Protein AF-A0A6A5K1F6-F1 (afdb_monomer_lite)

Structure (mmCIF, N/CA/C/O backbone):
data_AF-A0A6A5K1F6-F1
#
_entry.id   AF-A0A6A5K1F6-F1
#
loop_
_atom_site.group_PDB
_atom_site.id
_atom_site.type_symbol
_atom_site.label_atom_id
_atom_site.label_alt_id
_atom_site.label_comp_id
_atom_site.label_asym_id
_atom_site.label_entity_id
_atom_site.label_seq_id
_atom_site.pdbx_PDB_ins_code
_atom_site.Cartn_x
_atom_site.Cartn_y
_atom_site.Cartn_z
_atom_site.occupancy
_atom_site.B_iso_or_equiv
_atom_site.auth_seq_id
_atom_site.auth_comp_id
_atom_site.auth_asym_id
_atom_site.auth_atom_id
_atom_site.pdbx_PDB_model_num
ATOM 1 N N . GLN A 1 1 ? -49.284 -23.714 24.623 1.00 37.97 1 GLN A N 1
ATOM 2 C CA . GLN A 1 1 ? -48.028 -23.116 25.119 1.00 37.97 1 GLN A CA 1
ATOM 3 C C . GLN A 1 1 ? -47.185 -22.770 23.898 1.00 37.97 1 GLN A C 1
ATOM 5 O O . GLN A 1 1 ? -46.614 -23.670 23.304 1.00 37.97 1 GLN A O 1
ATOM 10 N N . ASN A 1 2 ? -47.192 -21.507 23.463 1.00 41.00 2 ASN A N 1
ATOM 11 C CA . ASN A 1 2 ? -46.356 -21.051 22.347 1.00 41.00 2 ASN A CA 1
ATOM 12 C C . ASN A 1 2 ? -45.004 -2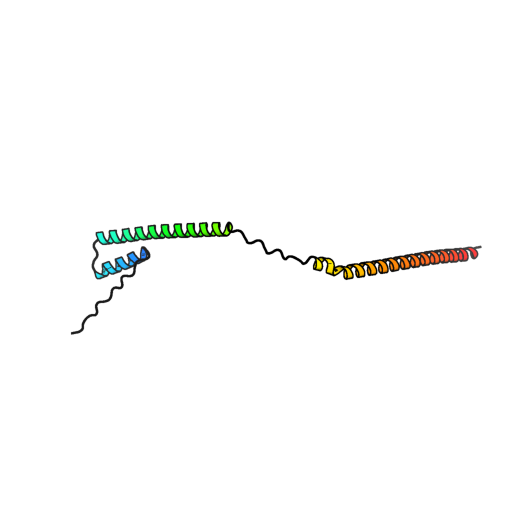0.629 22.919 1.00 41.00 2 ASN A C 1
ATOM 14 O O . ASN A 1 2 ? -44.929 -19.645 23.652 1.00 41.00 2 ASN A O 1
ATOM 18 N N . GLN A 1 3 ? -43.961 -21.408 22.644 1.00 42.34 3 GLN A N 1
ATOM 19 C CA . GLN A 1 3 ? -42.600 -21.058 23.028 1.00 42.34 3 GLN A CA 1
ATOM 20 C C . GLN A 1 3 ? -42.116 -19.914 22.130 1.00 42.34 3 GLN A C 1
ATOM 22 O O . GLN A 1 3 ? -42.033 -20.060 20.912 1.00 42.34 3 GLN A O 1
ATOM 27 N N . ALA A 1 4 ? -41.831 -18.765 22.741 1.00 46.19 4 ALA A N 1
ATOM 28 C CA . ALA A 1 4 ? -41.095 -17.689 22.101 1.00 46.19 4 ALA A CA 1
ATOM 29 C C . ALA A 1 4 ? -39.663 -18.181 21.853 1.00 46.19 4 ALA A C 1
ATOM 31 O O . ALA A 1 4 ? -38.949 -18.519 22.797 1.00 46.19 4 ALA A O 1
ATOM 32 N N . GLN A 1 5 ? -39.262 -18.263 20.585 1.00 39.81 5 GLN A N 1
ATOM 33 C CA . GLN A 1 5 ? -37.875 -18.529 20.220 1.00 39.81 5 GLN A CA 1
ATOM 34 C C . GLN A 1 5 ? -36.993 -17.388 20.759 1.00 39.81 5 GLN A C 1
ATOM 36 O O . GLN A 1 5 ? -37.350 -16.220 20.570 1.00 39.81 5 GLN A O 1
ATOM 41 N N . PRO A 1 6 ? -35.862 -17.677 21.430 1.00 44.22 6 PRO A N 1
ATOM 42 C CA . PRO A 1 6 ? -34.911 -16.641 21.791 1.00 44.22 6 PRO A CA 1
ATOM 43 C C . PRO A 1 6 ? -34.324 -16.089 20.492 1.00 44.22 6 PRO A C 1
ATOM 45 O O . PRO A 1 6 ? -33.766 -16.834 19.691 1.00 44.22 6 PRO A O 1
ATOM 48 N N . ALA A 1 7 ? -34.501 -14.791 20.250 1.00 51.31 7 ALA A N 1
ATOM 49 C CA . ALA A 1 7 ? -33.852 -14.120 19.138 1.00 51.31 7 ALA A CA 1
ATOM 50 C C . ALA A 1 7 ? -32.337 -14.289 19.309 1.00 51.31 7 ALA A C 1
ATOM 52 O O . ALA A 1 7 ? -31.761 -13.740 20.248 1.00 51.31 7 ALA A O 1
ATOM 53 N N . GLU A 1 8 ? -31.699 -15.073 18.439 1.00 49.69 8 GLU A N 1
ATOM 54 C CA . GLU A 1 8 ? -30.245 -15.164 18.396 1.00 49.69 8 GLU A CA 1
ATOM 55 C C . GLU A 1 8 ? -29.688 -13.787 18.022 1.00 49.69 8 GLU A C 1
ATOM 57 O O . GLU A 1 8 ? -29.650 -13.385 16.857 1.00 49.69 8 GLU A O 1
ATOM 62 N N . SER A 1 9 ? -29.289 -13.020 19.035 1.00 58.00 9 SER A N 1
ATOM 63 C CA . SER A 1 9 ? -28.596 -11.751 18.872 1.00 58.00 9 SER A CA 1
ATOM 64 C C . SER A 1 9 ? -27.175 -12.040 18.396 1.00 58.00 9 SER A C 1
ATOM 66 O O . SER A 1 9 ? -26.225 -12.127 19.169 1.00 58.00 9 SER A O 1
ATOM 68 N N . SER A 1 10 ? -27.027 -12.226 17.086 1.00 57.25 10 SER A N 1
ATOM 69 C CA . SER A 1 10 ? -25.725 -12.345 16.433 1.00 57.25 10 SER A CA 1
ATOM 70 C C . SER A 1 10 ? -24.915 -11.065 16.675 1.00 57.25 10 SER A C 1
ATOM 72 O O . SER A 1 10 ? -25.086 -10.061 15.984 1.00 57.25 10 SER A O 1
ATOM 74 N N . LEU A 1 11 ? -24.044 -11.079 17.686 1.00 63.12 11 LEU A N 1
ATOM 75 C CA . LEU A 1 11 ? -23.146 -9.970 18.000 1.00 63.12 11 LEU A CA 1
ATOM 76 C C . LEU A 1 11 ? -22.057 -9.882 16.922 1.00 63.12 11 LEU A C 1
ATOM 78 O O . LEU A 1 11 ? -21.019 -10.538 17.002 1.00 63.12 11 LEU A O 1
ATOM 82 N N . SER A 1 12 ? -22.294 -9.070 15.892 1.00 81.06 12 SER A N 1
ATOM 83 C CA . SER A 1 12 ? -21.288 -8.774 14.868 1.00 81.06 12 SER A CA 1
ATOM 84 C C . SER A 1 12 ? -20.122 -7.991 15.472 1.00 81.06 12 SER A C 1
ATOM 86 O O . SER A 1 12 ? -20.323 -6.998 16.174 1.00 81.06 12 SER A O 1
ATOM 88 N N . THR A 1 13 ? -18.885 -8.385 15.152 1.00 85.75 13 THR A N 1
ATOM 89 C CA . THR A 1 13 ? -17.696 -7.633 15.566 1.00 85.75 13 THR A CA 1
ATOM 90 C C . THR A 1 13 ? -17.716 -6.237 14.932 1.00 85.75 13 THR A C 1
ATOM 92 O O . THR A 1 13 ? -17.788 -6.129 13.703 1.00 85.75 13 THR A O 1
ATOM 95 N N . PRO A 1 14 ? -17.641 -5.157 15.728 1.00 88.44 14 PRO A N 1
ATOM 96 C CA . PRO A 1 14 ? -17.623 -3.806 15.192 1.00 88.44 14 PRO A CA 1
ATOM 97 C C . PRO A 1 14 ? -16.296 -3.553 14.475 1.00 88.44 14 PRO A C 1
ATOM 99 O O . PRO A 1 14 ? -15.224 -3.755 15.046 1.00 88.44 14 PRO A O 1
ATOM 102 N N . ARG A 1 15 ? -16.357 -3.082 13.228 1.00 90.12 15 ARG A N 1
ATOM 103 C CA . ARG A 1 15 ? -15.163 -2.739 12.436 1.00 90.12 15 ARG A CA 1
ATOM 104 C C . ARG A 1 15 ? -14.757 -1.284 12.619 1.00 90.12 15 ARG A C 1
ATOM 106 O O . ARG A 1 15 ? -13.604 -0.918 12.387 1.00 90.12 15 ARG A O 1
ATOM 113 N N . GLY A 1 16 ? -15.696 -0.444 13.043 1.00 90.81 16 GLY A N 1
ATOM 114 C CA . GLY A 1 16 ? -15.435 0.964 13.270 1.00 90.81 16 GLY A CA 1
ATOM 115 C C . GLY A 1 16 ? -16.279 1.601 14.372 1.00 90.81 16 GLY A C 1
ATOM 116 O O . GLY A 1 16 ? -17.182 0.984 14.940 1.00 90.81 16 GLY A O 1
ATOM 117 N N . PRO A 1 17 ? -16.020 2.890 14.651 1.00 91.69 17 PRO A N 1
ATOM 118 C CA . PRO A 1 17 ? -16.741 3.641 15.678 1.00 91.69 17 PRO A CA 1
ATOM 119 C C . PRO A 1 17 ? -18.240 3.764 15.386 1.00 91.69 17 PRO A C 1
ATOM 121 O O . PRO A 1 17 ? -19.049 3.824 16.308 1.00 91.69 17 PRO A O 1
ATOM 124 N N . ARG A 1 18 ? -18.617 3.798 14.100 1.00 90.62 18 ARG A N 1
ATOM 125 C CA . ARG A 1 18 ? -20.015 3.880 13.660 1.00 90.62 18 ARG A CA 1
ATOM 126 C C . ARG A 1 18 ? -20.803 2.629 14.038 1.00 90.62 18 ARG A C 1
ATOM 128 O O . ARG A 1 18 ? -21.930 2.756 14.501 1.00 90.62 18 ARG A O 1
ATOM 135 N N . ASP A 1 19 ? -20.196 1.458 13.893 1.00 91.50 19 ASP A N 1
ATOM 136 C CA . ASP A 1 19 ? -20.835 0.183 14.230 1.00 91.50 19 ASP A CA 1
ATOM 137 C C . ASP A 1 19 ? -21.097 0.110 15.736 1.00 91.50 19 ASP A C 1
ATOM 139 O O . ASP A 1 19 ? -22.198 -0.227 16.162 1.00 91.50 19 ASP A O 1
ATOM 143 N N . LEU A 1 20 ? -20.124 0.547 16.546 1.00 90.94 20 LEU A N 1
ATOM 144 C CA . LEU A 1 20 ? -20.302 0.672 17.994 1.00 90.94 20 LEU A CA 1
ATOM 145 C C . LEU A 1 20 ? -21.380 1.685 18.377 1.00 90.94 20 LEU A C 1
ATOM 147 O O . LEU A 1 20 ? -22.112 1.450 19.331 1.00 90.94 20 LEU A O 1
ATOM 151 N N . PHE A 1 21 ? -21.499 2.799 17.654 1.00 89.56 21 PHE A N 1
ATOM 152 C CA . PHE A 1 21 ? -22.556 3.778 17.908 1.00 89.56 21 PHE A CA 1
ATOM 153 C C . PHE A 1 21 ? -23.953 3.206 17.622 1.00 89.56 21 PHE A C 1
ATOM 155 O O . PHE A 1 21 ? -24.885 3.441 18.391 1.00 89.56 21 PHE A O 1
ATOM 162 N N . ILE A 1 22 ? -24.099 2.436 16.541 1.00 89.81 22 ILE A N 1
ATOM 163 C CA . ILE A 1 22 ? -25.357 1.757 16.202 1.00 89.81 22 ILE A CA 1
ATOM 164 C C . ILE A 1 22 ? -25.690 0.718 17.277 1.00 89.81 22 ILE A C 1
ATOM 166 O O . ILE A 1 22 ? -26.775 0.783 17.855 1.00 89.81 22 ILE A O 1
ATOM 170 N N . ALA A 1 23 ? -24.728 -0.143 17.621 1.00 88.50 23 ALA A N 1
ATOM 171 C CA . ALA A 1 23 ? -24.884 -1.151 18.667 1.00 88.50 23 ALA A CA 1
ATOM 172 C C . ALA A 1 23 ? -25.224 -0.518 20.027 1.00 88.50 23 ALA A C 1
ATOM 174 O O . ALA A 1 23 ? -26.113 -0.987 20.729 1.00 88.50 23 ALA A O 1
ATOM 175 N N . GLN A 1 24 ? -24.588 0.605 20.381 1.00 89.94 24 GLN A N 1
ATOM 176 C CA . GLN A 1 24 ? -24.908 1.361 21.593 1.00 89.94 24 GLN A CA 1
ATOM 177 C C . GLN A 1 24 ? -26.362 1.847 21.590 1.00 89.94 24 GLN A C 1
ATOM 179 O O . GLN A 1 24 ? -27.038 1.787 22.618 1.00 89.94 24 GLN A O 1
ATOM 184 N N . ARG A 1 25 ? -26.848 2.352 20.450 1.00 88.62 25 ARG A N 1
ATOM 185 C CA . ARG A 1 25 ? -28.219 2.858 20.324 1.00 88.62 25 ARG A CA 1
ATOM 186 C C . ARG A 1 25 ? -29.246 1.741 20.481 1.00 88.62 25 ARG A C 1
ATOM 188 O O . ARG A 1 25 ? -30.285 1.964 21.096 1.00 88.62 25 ARG A O 1
ATOM 195 N N . GLU A 1 26 ? -28.969 0.573 19.918 1.00 88.00 26 GLU A N 1
ATOM 196 C CA . GLU A 1 26 ? -29.818 -0.615 20.042 1.00 88.00 26 GLU A CA 1
ATOM 197 C C . GLU A 1 26 ? -29.821 -1.146 21.475 1.00 88.00 26 GLU A C 1
ATOM 199 O O . GLU A 1 26 ? -30.890 -1.323 22.056 1.00 88.00 26 GLU A O 1
ATOM 204 N N . LEU A 1 27 ? -28.644 -1.265 22.094 1.00 86.81 27 LEU A N 1
ATOM 205 C CA . LEU A 1 27 ? -28.502 -1.696 23.483 1.00 86.81 27 LEU A CA 1
ATOM 206 C C . LEU A 1 27 ? -29.264 -0.773 24.446 1.00 86.81 27 LEU A C 1
ATOM 208 O O . LEU A 1 27 ? -29.981 -1.233 25.329 1.00 86.81 27 LEU A O 1
ATOM 212 N N . HIS A 1 28 ? -29.181 0.545 24.243 1.00 87.44 28 HIS A N 1
ATOM 213 C CA . HIS A 1 28 ? -29.919 1.505 25.064 1.00 87.44 28 HIS A CA 1
ATOM 214 C C . HIS A 1 28 ? -31.441 1.387 24.902 1.00 87.44 28 HIS A C 1
ATOM 216 O O . HIS A 1 28 ? -32.167 1.621 25.866 1.00 87.44 28 HIS A O 1
ATOM 222 N N . ARG A 1 29 ? -31.937 1.049 23.704 1.00 85.69 29 ARG A N 1
ATOM 223 C CA . ARG A 1 29 ? -33.375 0.847 23.457 1.00 85.69 29 ARG A CA 1
ATOM 224 C C . ARG A 1 29 ? -33.906 -0.419 24.125 1.00 85.69 29 ARG A C 1
ATOM 226 O O . ARG A 1 29 ? -35.041 -0.401 24.584 1.00 85.69 29 ARG A O 1
ATOM 233 N N . ASN A 1 30 ? -33.097 -1.475 24.173 1.00 86.12 30 ASN A N 1
ATOM 234 C CA . ASN A 1 30 ? -33.534 -2.788 24.643 1.00 86.12 30 ASN A CA 1
ATOM 235 C C . ASN A 1 30 ? -33.332 -2.982 26.153 1.00 86.12 30 ASN A C 1
ATOM 237 O O . ASN A 1 30 ? -34.180 -3.583 26.802 1.00 86.12 30 ASN A O 1
ATOM 241 N N . GLU A 1 31 ? -32.228 -2.478 26.714 1.00 84.19 31 GLU A N 1
ATOM 242 C CA . GLU A 1 31 ? -31.772 -2.876 28.057 1.00 84.19 31 GLU A CA 1
ATOM 243 C C . GLU A 1 31 ? -31.600 -1.711 29.043 1.00 84.19 31 GLU A C 1
ATOM 245 O O . GLU A 1 31 ? -31.446 -1.948 30.237 1.00 84.19 31 GLU A O 1
ATOM 250 N N . GLY A 1 32 ? -31.644 -0.450 28.590 1.00 79.81 32 GLY A N 1
ATOM 251 C CA . GLY A 1 32 ? -31.449 0.713 29.466 1.00 79.81 32 GLY A CA 1
ATOM 252 C C . GLY A 1 32 ? -30.025 0.778 30.039 1.00 79.81 32 GLY A C 1
ATOM 253 O O . GLY A 1 32 ? -29.730 0.321 31.139 1.00 79.81 32 GLY A O 1
ATOM 254 N N . VAL A 1 33 ? -29.105 1.377 29.284 1.00 86.56 33 VAL A N 1
ATOM 255 C CA . VAL A 1 33 ? -27.665 1.314 29.575 1.00 86.56 33 VAL A CA 1
ATOM 256 C C . VAL A 1 33 ? -27.209 2.459 30.487 1.00 86.56 33 VAL A C 1
ATOM 258 O O . VAL A 1 33 ? -27.509 3.629 30.251 1.00 86.56 33 VAL A O 1
ATOM 261 N N . SER A 1 34 ? -26.400 2.145 31.506 1.00 91.81 34 SER A N 1
ATOM 262 C CA . SER A 1 34 ? -25.809 3.149 32.404 1.00 91.81 34 SER A CA 1
ATOM 263 C C . SER A 1 34 ? -24.858 4.119 31.684 1.00 91.81 34 SER A C 1
ATOM 265 O O . SER A 1 34 ? -24.120 3.756 30.762 1.00 91.81 34 SER A O 1
ATOM 267 N N . ARG A 1 35 ? -24.772 5.361 32.183 1.00 89.81 35 ARG A N 1
ATOM 268 C CA . ARG A 1 35 ? -23.875 6.411 31.660 1.00 89.81 35 ARG A CA 1
ATOM 269 C C . ARG A 1 35 ? -22.403 5.983 31.617 1.00 89.81 35 ARG A C 1
ATOM 271 O O . ARG A 1 35 ? -21.687 6.371 30.695 1.00 89.81 35 ARG A O 1
ATOM 278 N N . LYS A 1 36 ? -21.938 5.188 32.590 1.00 94.06 36 LYS A N 1
ATOM 279 C CA . LYS A 1 36 ? -20.550 4.684 32.616 1.00 94.06 36 LYS A CA 1
ATOM 280 C C . LYS A 1 36 ? -20.278 3.738 31.444 1.00 94.06 36 LYS A C 1
ATOM 282 O O . LYS A 1 36 ? -19.253 3.866 30.780 1.00 94.06 36 LYS A O 1
ATOM 287 N N . THR A 1 37 ? -21.223 2.854 31.145 1.00 91.81 37 THR A N 1
ATOM 288 C CA . THR A 1 37 ? -21.145 1.926 30.011 1.00 91.81 37 THR A CA 1
ATOM 289 C C . THR A 1 37 ? -21.147 2.684 28.683 1.00 91.81 37 THR A C 1
ATOM 291 O O . THR A 1 37 ? -20.319 2.403 27.822 1.00 91.81 37 THR A O 1
ATOM 294 N N . HIS A 1 38 ? -21.971 3.729 28.543 1.00 90.06 38 HIS A N 1
ATOM 295 C CA . HIS A 1 38 ? -21.917 4.628 27.382 1.00 90.06 38 HIS A CA 1
ATOM 296 C C . HIS A 1 38 ? -20.531 5.248 27.173 1.00 90.06 38 HIS A C 1
ATOM 298 O O . HIS A 1 38 ? -20.002 5.235 26.063 1.00 90.06 38 HIS A O 1
ATOM 304 N N . GLN A 1 39 ? -19.923 5.779 28.235 1.00 93.31 39 GLN A N 1
ATOM 305 C CA . GLN A 1 39 ? -18.582 6.360 28.149 1.00 93.31 39 GLN A CA 1
ATOM 306 C C . GLN A 1 39 ? -17.528 5.316 27.768 1.00 93.31 39 GLN A C 1
ATOM 308 O O . GLN A 1 39 ? -16.617 5.622 26.999 1.00 93.31 39 GLN A O 1
ATOM 313 N N . LEU A 1 40 ? -17.649 4.091 28.284 1.00 94.94 40 LEU A N 1
ATOM 314 C CA . LEU A 1 40 ? -16.757 2.989 27.942 1.00 94.94 40 LEU A CA 1
ATOM 315 C C . LEU A 1 40 ? -16.865 2.620 26.455 1.00 94.94 40 LEU A C 1
ATOM 317 O O . LEU A 1 40 ? -15.838 2.553 25.783 1.00 94.94 40 LEU A O 1
ATOM 321 N N . ILE A 1 41 ? -18.081 2.484 25.918 1.00 92.56 41 ILE A N 1
ATOM 322 C CA . ILE A 1 41 ? -18.305 2.186 24.493 1.00 92.56 41 ILE A CA 1
ATOM 323 C C . ILE A 1 41 ? -17.751 3.309 23.605 1.00 92.56 41 ILE A C 1
ATOM 325 O O . ILE A 1 41 ? -17.071 3.044 22.615 1.00 92.56 41 ILE A O 1
ATOM 329 N N . GLN A 1 42 ? -17.943 4.575 23.987 1.00 91.75 42 GLN A N 1
ATOM 330 C CA . GLN A 1 42 ? -17.356 5.707 23.261 1.00 91.75 42 GLN A CA 1
ATOM 331 C C . GLN A 1 42 ? -15.821 5.680 23.270 1.00 91.75 42 GLN A C 1
ATOM 333 O O . GLN A 1 42 ? -15.192 5.959 22.247 1.00 91.75 42 GLN A O 1
ATOM 338 N N . LYS A 1 43 ? -15.199 5.344 24.408 1.00 96.19 43 LYS A N 1
ATOM 339 C CA . LYS A 1 43 ? -13.738 5.184 24.503 1.00 96.19 43 LYS A CA 1
ATOM 340 C C . LYS A 1 43 ? -13.247 4.020 23.643 1.00 96.19 43 LYS A C 1
ATOM 342 O O . LYS A 1 43 ? -12.247 4.185 22.950 1.00 96.19 43 LYS A O 1
ATOM 347 N N . ALA A 1 44 ? -13.971 2.901 23.629 1.00 94.88 44 ALA A N 1
ATOM 348 C CA . ALA A 1 44 ? -13.678 1.772 22.752 1.00 94.88 44 ALA A CA 1
ATOM 349 C C . ALA A 1 44 ? -13.751 2.183 21.271 1.00 94.88 44 ALA A C 1
ATOM 351 O O . ALA A 1 44 ? -12.822 1.913 20.517 1.00 94.88 44 ALA A O 1
ATOM 352 N N . GLY A 1 45 ? -14.776 2.944 20.871 1.00 94.81 45 GLY A N 1
ATOM 353 C CA . GLY A 1 45 ? -14.880 3.491 19.515 1.00 94.81 45 GLY A CA 1
ATOM 354 C C . GLY A 1 45 ? -13.694 4.372 19.132 1.00 94.81 45 GLY A C 1
ATOM 355 O O . GLY A 1 45 ? -13.125 4.203 18.056 1.00 94.81 45 GLY A O 1
ATOM 356 N N . LYS A 1 46 ? -13.252 5.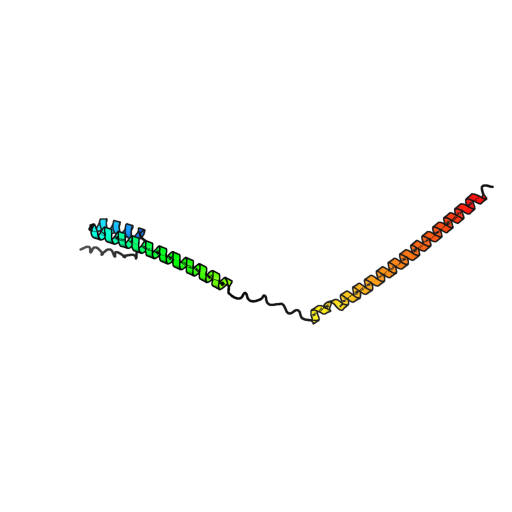263 20.026 1.00 95.88 46 LYS A N 1
ATOM 357 C CA . LYS A 1 46 ? -12.046 6.075 19.794 1.00 95.88 46 LYS A CA 1
ATOM 358 C C . LYS A 1 46 ? -10.787 5.215 19.662 1.00 95.88 46 LYS A C 1
ATOM 360 O O . LYS A 1 46 ? -9.974 5.476 18.782 1.00 95.88 46 LYS A O 1
ATOM 365 N N . ALA A 1 47 ? -10.635 4.190 20.498 1.00 96.44 47 ALA A N 1
ATOM 366 C CA . ALA A 1 47 ? -9.498 3.277 20.425 1.00 96.44 47 ALA A CA 1
ATOM 367 C C . ALA A 1 47 ? -9.464 2.507 19.093 1.00 96.44 47 ALA A C 1
ATOM 369 O O . ALA A 1 47 ? -8.407 2.431 18.472 1.00 96.44 47 ALA A O 1
ATOM 370 N N . ILE A 1 48 ? -10.615 2.025 18.608 1.00 95.88 48 ILE A N 1
ATOM 371 C CA . ILE A 1 48 ? -10.731 1.376 17.291 1.00 95.88 48 ILE A CA 1
ATOM 372 C C . ILE A 1 48 ? -10.372 2.355 16.171 1.00 95.88 48 ILE A C 1
ATOM 374 O O . ILE A 1 48 ? -9.627 1.994 15.266 1.00 95.88 48 ILE A O 1
ATOM 378 N N . ALA A 1 49 ? -10.835 3.608 16.237 1.00 96.00 49 ALA A N 1
ATOM 379 C CA . ALA A 1 49 ? -10.463 4.615 15.243 1.00 96.00 49 ALA A CA 1
ATOM 380 C C . ALA A 1 49 ? -8.939 4.807 15.171 1.00 96.00 49 ALA A C 1
ATOM 382 O O . ALA A 1 49 ? -8.376 4.804 14.081 1.00 96.00 49 ALA A O 1
ATOM 383 N N . VAL A 1 50 ? -8.273 4.920 16.325 1.00 97.25 50 VAL A N 1
ATOM 384 C CA . VAL A 1 50 ? -6.808 5.047 16.408 1.00 97.25 50 VAL A CA 1
ATOM 385 C C . VAL A 1 50 ? -6.098 3.785 15.906 1.00 97.25 50 VAL A C 1
ATOM 387 O O . VAL A 1 50 ? -5.065 3.879 15.249 1.00 97.25 50 VAL A O 1
ATOM 390 N N . ALA A 1 51 ? -6.630 2.598 16.195 1.00 96.44 51 ALA A N 1
ATOM 391 C CA . ALA A 1 51 ? -6.081 1.351 15.671 1.00 96.44 51 ALA A CA 1
ATOM 392 C C . ALA A 1 51 ? -6.197 1.289 14.139 1.00 96.44 51 ALA A C 1
ATOM 394 O O . ALA A 1 51 ? -5.224 0.958 13.466 1.00 96.44 51 ALA A O 1
ATOM 395 N N . ASN A 1 52 ? -7.344 1.690 13.585 1.00 96.50 52 ASN A N 1
ATOM 396 C CA . ASN A 1 52 ? -7.585 1.706 12.144 1.00 96.50 52 ASN A CA 1
ATOM 397 C C . ASN A 1 52 ? -6.690 2.722 11.423 1.00 96.50 52 ASN A C 1
ATOM 399 O O . ASN A 1 52 ? -6.166 2.418 10.354 1.00 96.50 52 ASN A O 1
ATOM 403 N N . THR A 1 53 ? -6.465 3.909 11.996 1.00 97.06 53 THR A N 1
ATOM 404 C CA . THR A 1 53 ? -5.541 4.885 11.395 1.00 97.06 53 THR A CA 1
ATOM 405 C C . THR A 1 53 ? -4.104 4.376 11.399 1.00 97.06 53 THR A C 1
ATOM 407 O O . THR A 1 53 ? -3.416 4.514 10.390 1.00 97.06 53 THR A O 1
ATOM 410 N N . ARG A 1 54 ? -3.661 3.730 12.484 1.00 97.94 54 ARG A N 1
ATOM 411 C CA . ARG A 1 54 ? -2.341 3.080 12.545 1.00 97.94 54 ARG A CA 1
ATOM 412 C C . ARG A 1 54 ? -2.214 1.948 11.527 1.00 97.94 54 ARG A C 1
ATOM 414 O O . ARG A 1 54 ? -1.199 1.865 10.848 1.00 97.94 54 ARG A O 1
ATOM 421 N N . ALA A 1 55 ? -3.241 1.111 11.384 1.00 97.44 55 ALA A N 1
ATOM 422 C CA . ALA A 1 55 ? -3.257 0.048 10.382 1.00 97.44 55 ALA A CA 1
ATOM 423 C C . ALA A 1 55 ? -3.129 0.620 8.960 1.00 97.44 55 ALA A C 1
ATOM 425 O O . ALA A 1 55 ? -2.272 0.181 8.199 1.00 97.44 55 ALA A O 1
ATOM 426 N N . ALA A 1 56 ? -3.889 1.671 8.637 1.00 97.50 56 ALA A N 1
ATOM 427 C CA . ALA A 1 56 ? -3.803 2.343 7.342 1.00 97.50 56 ALA A CA 1
ATOM 428 C C . ALA A 1 56 ? -2.415 2.961 7.079 1.00 97.50 56 ALA A C 1
ATOM 430 O O . ALA A 1 56 ? -1.911 2.892 5.958 1.00 97.50 56 ALA A O 1
ATOM 431 N N . GLN A 1 57 ? -1.776 3.538 8.104 1.00 98.38 57 GLN A N 1
ATOM 432 C CA . GLN A 1 57 ? -0.401 4.044 8.008 1.00 98.38 57 GLN A CA 1
ATOM 433 C C . GLN A 1 57 ? 0.590 2.916 7.693 1.00 98.38 57 GLN A C 1
ATOM 435 O O . GLN A 1 57 ? 1.364 3.032 6.745 1.00 98.38 57 GLN A O 1
ATOM 440 N N . LEU A 1 58 ? 0.514 1.797 8.419 1.00 98.31 58 LEU A N 1
ATOM 441 C CA . LEU A 1 58 ? 1.374 0.631 8.191 1.00 98.31 58 LEU A CA 1
ATOM 442 C C . LEU A 1 58 ? 1.151 -0.002 6.811 1.00 98.31 58 LEU A C 1
ATOM 444 O O . LEU A 1 58 ? 2.102 -0.432 6.161 1.00 98.31 58 LEU A O 1
ATOM 448 N N . GLU A 1 59 ? -0.089 -0.050 6.327 1.00 98.38 59 GLU A N 1
ATOM 449 C CA . GLU A 1 59 ? -0.390 -0.508 4.968 1.00 98.38 59 GLU A CA 1
ATOM 450 C C . GLU A 1 59 ? 0.227 0.407 3.905 1.00 98.38 59 GLU A C 1
ATOM 452 O O . GLU A 1 59 ? 0.760 -0.079 2.905 1.00 98.38 59 GLU A O 1
ATOM 457 N N . ALA A 1 60 ? 0.175 1.726 4.110 1.00 98.06 60 ALA A N 1
ATOM 458 C CA . ALA A 1 60 ? 0.790 2.692 3.206 1.00 98.06 60 ALA A CA 1
ATOM 459 C C . ALA A 1 60 ? 2.321 2.558 3.191 1.00 98.06 60 ALA A C 1
ATOM 461 O O . ALA A 1 60 ? 2.931 2.552 2.119 1.00 98.06 60 ALA A O 1
ATOM 462 N N . GLU A 1 61 ? 2.941 2.388 4.360 1.00 98.31 61 GLU A N 1
ATOM 463 C CA . GLU A 1 61 ? 4.379 2.143 4.484 1.00 98.31 61 GLU A CA 1
ATOM 464 C C . GLU A 1 61 ? 4.796 0.838 3.807 1.00 98.31 61 GLU A C 1
ATOM 466 O O . GLU A 1 61 ? 5.745 0.841 3.022 1.00 98.31 61 GLU A O 1
ATOM 471 N N . ASN A 1 62 ? 4.051 -0.249 4.025 1.00 98.19 62 ASN A N 1
ATOM 472 C CA . ASN A 1 62 ? 4.285 -1.519 3.342 1.00 98.19 62 ASN A CA 1
ATOM 473 C C . ASN A 1 62 ? 4.216 -1.353 1.824 1.00 98.19 62 ASN A C 1
ATOM 475 O O . ASN A 1 62 ? 5.140 -1.758 1.122 1.00 98.19 62 ASN A O 1
ATOM 479 N N . LYS A 1 63 ? 3.167 -0.710 1.297 1.00 98.00 63 LYS A N 1
ATOM 480 C CA . LYS A 1 63 ? 3.037 -0.443 -0.148 1.00 98.00 63 LYS A CA 1
ATOM 481 C C . LYS A 1 63 ? 4.227 0.352 -0.688 1.00 98.00 63 LYS A C 1
ATOM 483 O O . LYS A 1 63 ? 4.754 0.019 -1.750 1.00 98.00 63 LYS A O 1
ATOM 488 N N . ARG A 1 64 ? 4.686 1.366 0.052 1.00 98.00 64 ARG A N 1
ATOM 489 C CA . ARG A 1 64 ? 5.875 2.150 -0.307 1.00 98.00 64 ARG A CA 1
ATOM 490 C C . ARG A 1 64 ? 7.130 1.276 -0.355 1.00 98.00 64 ARG A C 1
ATOM 492 O O . ARG A 1 64 ? 7.872 1.353 -1.329 1.00 98.00 64 ARG A O 1
ATOM 499 N N . LEU A 1 65 ? 7.355 0.442 0.660 1.00 97.81 65 LEU A N 1
ATOM 500 C CA . LEU A 1 65 ? 8.502 -0.468 0.721 1.00 97.81 65 LEU A CA 1
ATOM 501 C C . LEU A 1 65 ? 8.472 -1.492 -0.421 1.00 97.81 65 LEU A C 1
ATOM 503 O O . LEU A 1 65 ? 9.486 -1.684 -1.084 1.00 97.81 65 LEU A O 1
ATOM 507 N N . TYR A 1 66 ? 7.312 -2.082 -0.722 1.00 97.88 66 TYR A N 1
ATOM 508 C CA . TYR A 1 66 ? 7.153 -2.979 -1.872 1.00 97.88 66 TYR A CA 1
ATOM 509 C C . TYR A 1 66 ? 7.499 -2.290 -3.192 1.00 97.88 66 TYR A C 1
ATOM 511 O O . TYR A 1 66 ? 8.215 -2.861 -4.012 1.00 97.88 66 TYR A O 1
ATOM 519 N N . SER A 1 67 ? 7.053 -1.047 -3.385 1.00 95.94 67 SER A N 1
ATOM 520 C CA . SER A 1 67 ? 7.409 -0.274 -4.576 1.00 95.94 67 SER A CA 1
ATOM 521 C C . SER A 1 67 ? 8.913 -0.009 -4.669 1.00 95.94 67 SER A C 1
ATOM 523 O O . SER A 1 67 ? 9.463 -0.040 -5.767 1.00 95.94 67 SER A O 1
ATOM 525 N N . GLN A 1 68 ? 9.583 0.254 -3.544 1.00 96.56 68 GLN A N 1
ATOM 526 C CA . GLN A 1 68 ? 11.036 0.440 -3.512 1.00 96.56 68 GLN A CA 1
ATOM 527 C C . GLN A 1 68 ? 11.773 -0.861 -3.839 1.00 96.56 68 GLN A C 1
ATOM 529 O O . GLN A 1 68 ? 12.722 -0.844 -4.619 1.00 96.56 68 GLN A O 1
ATOM 534 N N . LEU A 1 69 ? 11.315 -1.993 -3.299 1.00 95.81 69 LEU A N 1
ATOM 535 C CA . LEU A 1 69 ? 11.886 -3.304 -3.601 1.00 95.81 69 LEU A CA 1
ATOM 536 C C . LEU A 1 69 ? 11.734 -3.669 -5.079 1.00 95.81 69 LEU A C 1
ATOM 538 O O . LEU A 1 69 ? 12.699 -4.118 -5.690 1.00 95.81 69 LEU A O 1
ATOM 542 N N . GLU A 1 70 ? 10.564 -3.439 -5.676 1.00 93.75 70 GLU A N 1
ATOM 543 C CA . GLU A 1 70 ? 10.362 -3.684 -7.110 1.00 93.75 70 GLU A CA 1
ATOM 544 C C . GLU A 1 70 ? 11.197 -2.739 -7.986 1.00 93.75 70 GLU A C 1
ATOM 546 O O . GLU A 1 70 ? 11.698 -3.162 -9.024 1.00 93.75 70 GLU A O 1
ATOM 551 N N . ALA A 1 71 ? 11.428 -1.494 -7.556 1.00 91.06 71 ALA A N 1
ATOM 552 C CA . ALA A 1 71 ? 12.319 -0.574 -8.264 1.00 91.06 71 ALA A CA 1
ATOM 553 C C . ALA A 1 71 ? 13.798 -1.003 -8.202 1.00 91.06 71 ALA A C 1
ATOM 555 O O . ALA A 1 71 ? 14.531 -0.821 -9.171 1.00 91.06 71 ALA A O 1
ATOM 556 N N . LEU A 1 72 ? 14.237 -1.574 -7.075 1.00 90.88 72 LEU A N 1
ATOM 557 C CA . LEU A 1 72 ? 15.606 -2.071 -6.887 1.00 90.88 72 LEU A CA 1
ATOM 558 C C . LEU A 1 72 ? 15.840 -3.449 -7.509 1.00 90.88 72 LEU A C 1
ATOM 560 O O . LEU A 1 72 ? 16.986 -3.865 -7.691 1.00 90.88 72 LEU A O 1
ATOM 564 N N . LYS A 1 73 ? 14.769 -4.177 -7.820 1.00 90.19 73 LYS A N 1
ATOM 565 C CA . LYS A 1 73 ? 14.851 -5.500 -8.422 1.00 90.19 73 LYS A CA 1
ATOM 566 C C . LYS A 1 73 ? 15.576 -5.391 -9.764 1.00 90.19 73 LYS A C 1
ATOM 568 O O . LYS A 1 73 ? 15.161 -4.602 -10.616 1.00 90.19 73 LYS A O 1
ATOM 573 N N . PRO A 1 74 ? 16.646 -6.175 -9.989 1.00 81.31 74 PRO A N 1
ATOM 574 C CA . PRO A 1 74 ? 17.389 -6.107 -11.233 1.00 81.31 74 PRO A CA 1
ATOM 575 C C . PRO A 1 74 ? 16.451 -6.464 -12.385 1.00 81.31 74 PRO A C 1
ATOM 577 O O . PRO A 1 74 ? 16.004 -7.607 -12.523 1.00 81.31 74 PRO A O 1
ATOM 580 N N . GLN A 1 75 ? 16.134 -5.464 -13.206 1.00 76.38 75 GLN A N 1
ATOM 581 C CA . GLN A 1 75 ? 15.420 -5.655 -14.459 1.00 76.38 75 GLN A CA 1
ATOM 582 C C . GLN A 1 75 ? 16.257 -6.621 -15.292 1.00 76.38 75 GLN A C 1
ATOM 584 O O . GLN A 1 75 ? 17.413 -6.330 -15.611 1.00 76.38 75 GLN A O 1
ATOM 589 N N . ARG A 1 76 ? 15.709 -7.805 -15.595 1.00 73.31 76 ARG A N 1
ATOM 590 C CA . ARG A 1 76 ? 16.425 -8.791 -16.410 1.00 73.31 76 ARG A CA 1
ATOM 591 C C . ARG A 1 76 ? 16.843 -8.093 -17.705 1.00 73.31 76 ARG A C 1
ATOM 593 O O . ARG A 1 76 ? 15.969 -7.535 -18.376 1.00 73.31 76 ARG A O 1
ATOM 600 N N . PRO A 1 77 ? 18.142 -8.086 -18.060 1.00 72.25 77 PRO A N 1
ATOM 601 C CA . PRO A 1 77 ? 18.566 -7.451 -19.292 1.00 72.25 77 PRO A CA 1
ATOM 602 C C . PRO A 1 77 ? 17.780 -8.082 -20.437 1.00 72.25 77 PRO A C 1
ATOM 604 O O . PRO A 1 77 ? 17.617 -9.306 -20.490 1.00 72.25 77 PRO A O 1
ATOM 607 N N . ARG A 1 78 ? 17.254 -7.242 -21.335 1.00 71.62 78 ARG A N 1
ATOM 608 C CA . ARG A 1 78 ? 16.590 -7.721 -22.550 1.00 71.62 78 ARG A CA 1
ATOM 609 C C . ARG A 1 78 ? 17.526 -8.719 -23.219 1.00 71.62 78 ARG A C 1
ATOM 611 O O . ARG A 1 78 ? 18.687 -8.390 -23.469 1.00 71.62 78 ARG A O 1
ATOM 618 N N . LYS A 1 79 ? 17.033 -9.939 -23.460 1.00 73.88 79 LYS A N 1
ATOM 619 C CA . LYS A 1 79 ? 17.793 -10.999 -24.127 1.00 73.88 79 LYS A CA 1
ATOM 620 C C . LYS A 1 79 ? 18.333 -10.416 -25.430 1.00 73.88 79 LYS A C 1
ATOM 622 O O . LYS A 1 79 ? 17.555 -10.133 -26.338 1.00 73.88 79 LYS A O 1
ATOM 627 N N . LYS A 1 80 ? 19.646 -10.179 -25.503 1.00 70.75 80 LYS A N 1
ATOM 628 C CA . LYS A 1 80 ? 20.278 -9.778 -26.758 1.00 70.75 80 LYS A CA 1
ATOM 629 C C . LYS A 1 80 ? 20.067 -10.937 -27.723 1.00 70.75 80 LYS A C 1
ATOM 631 O O . LYS A 1 80 ? 20.476 -12.061 -27.433 1.00 70.75 80 LYS A O 1
ATOM 636 N N . VAL A 1 81 ? 19.361 -10.677 -28.820 1.00 73.75 81 VAL A N 1
ATOM 637 C CA . VAL A 1 81 ? 19.254 -11.635 -29.916 1.00 73.75 81 VAL A CA 1
ATOM 638 C C . VAL A 1 81 ? 20.669 -11.799 -30.457 1.00 73.75 81 VAL A C 1
ATOM 640 O O . VAL A 1 81 ? 21.250 -10.846 -30.971 1.00 73.75 81 VAL A O 1
ATOM 643 N N . CYS A 1 82 ? 21.256 -12.975 -30.248 1.00 69.31 82 CYS A N 1
ATOM 644 C CA . CYS A 1 82 ? 22.507 -13.335 -30.893 1.00 69.31 82 CYS A CA 1
ATOM 645 C C . CYS A 1 82 ? 22.173 -13.531 -32.372 1.00 69.31 82 CYS A C 1
ATOM 647 O O . CYS A 1 82 ? 21.544 -14.524 -32.732 1.00 69.31 82 CYS A O 1
ATOM 649 N N . VAL A 1 83 ? 22.481 -12.532 -33.196 1.00 71.44 83 VAL A N 1
ATOM 650 C CA . VAL A 1 83 ? 22.378 -12.672 -34.648 1.00 71.44 83 VAL A CA 1
ATOM 651 C C . VAL A 1 83 ? 23.529 -13.572 -35.073 1.00 71.44 83 VAL A C 1
ATOM 653 O O . VAL A 1 83 ? 24.684 -13.272 -34.764 1.00 71.44 83 VAL A O 1
ATOM 656 N N . ASP A 1 84 ? 23.203 -14.680 -35.735 1.00 76.56 84 ASP A N 1
ATOM 657 C CA . ASP A 1 84 ? 24.189 -15.596 -36.302 1.00 76.56 84 ASP A CA 1
ATOM 658 C C . ASP A 1 84 ? 25.165 -14.799 -37.193 1.00 76.56 84 ASP A C 1
ATOM 660 O O . ASP A 1 84 ? 24.716 -14.084 -38.097 1.00 76.56 84 ASP A O 1
ATOM 664 N N . PRO A 1 85 ? 26.489 -14.877 -36.956 1.00 71.50 85 PRO A N 1
ATOM 665 C CA . PRO A 1 85 ? 27.487 -14.213 -37.787 1.00 71.50 85 PRO A CA 1
ATOM 666 C C . PRO A 1 85 ? 27.313 -14.477 -39.286 1.00 71.50 85 PRO A C 1
ATOM 668 O O . PRO A 1 85 ? 27.573 -13.578 -40.083 1.00 71.50 85 PRO A O 1
ATOM 671 N N . ASN A 1 86 ? 26.810 -15.652 -39.674 1.00 72.81 86 ASN A N 1
ATOM 672 C CA . ASN A 1 86 ? 26.597 -16.012 -41.076 1.00 72.81 86 ASN A CA 1
ATOM 673 C C . ASN A 1 86 ? 25.450 -15.224 -41.729 1.00 72.81 86 ASN A C 1
ATOM 675 O O . ASN A 1 86 ? 25.501 -14.941 -42.925 1.00 72.81 86 ASN A O 1
ATOM 679 N N . GLN A 1 87 ? 24.462 -14.764 -40.953 1.00 68.06 87 GLN A N 1
ATOM 680 C CA . GLN A 1 87 ? 23.406 -13.878 -41.459 1.00 68.06 87 GLN A CA 1
ATOM 681 C C . GLN A 1 87 ? 23.918 -12.464 -41.773 1.00 68.06 87 GLN A C 1
ATOM 683 O O . GLN A 1 87 ? 23.275 -11.738 -42.529 1.00 68.06 87 GLN A O 1
ATOM 688 N N . ARG A 1 88 ? 25.088 -12.059 -41.254 1.00 63.62 88 ARG A N 1
ATOM 689 C CA . ARG A 1 88 ? 25.700 -10.756 -41.585 1.00 63.62 88 ARG A CA 1
ATOM 690 C C . ARG A 1 88 ? 26.238 -10.708 -43.015 1.00 63.62 88 ARG A C 1
ATOM 692 O O . ARG A 1 88 ? 26.330 -9.625 -43.583 1.00 63.62 88 ARG A O 1
ATOM 699 N N . PHE A 1 89 ? 26.578 -11.865 -43.582 1.00 62.91 89 PHE A N 1
ATOM 700 C CA . PHE A 1 89 ? 27.161 -12.005 -44.918 1.00 62.91 89 PHE A CA 1
ATOM 701 C C . PHE A 1 89 ? 26.150 -12.473 -45.973 1.00 62.91 89 PHE A C 1
ATOM 703 O O . PHE A 1 89 ? 26.518 -12.660 -47.127 1.00 62.91 89 PHE A O 1
ATOM 710 N N . ALA A 1 90 ? 24.869 -12.610 -45.621 1.00 63.41 90 ALA A N 1
ATOM 711 C CA . ALA A 1 90 ? 23.830 -13.097 -46.532 1.00 63.41 90 ALA A CA 1
ATOM 712 C C . ALA A 1 90 ? 23.585 -12.197 -47.765 1.00 63.41 90 ALA A C 1
ATOM 714 O O . ALA A 1 90 ? 22.901 -12.612 -48.691 1.00 63.41 90 ALA A O 1
ATOM 715 N N . ASN A 1 91 ? 24.154 -10.987 -47.801 1.00 71.25 91 ASN A N 1
ATOM 716 C CA . ASN A 1 91 ? 23.928 -10.009 -48.869 1.00 71.25 91 ASN A CA 1
ATOM 717 C C . ASN A 1 91 ? 25.119 -9.833 -49.826 1.00 71.25 91 ASN A C 1
ATOM 719 O O . ASN A 1 91 ? 25.186 -8.828 -50.532 1.00 71.25 91 ASN A O 1
ATOM 723 N N . VAL A 1 92 ? 26.089 -10.754 -49.842 1.00 78.31 92 VAL A N 1
ATOM 724 C CA . VAL A 1 92 ? 27.249 -10.648 -50.749 1.00 78.31 92 VAL A CA 1
ATOM 725 C C . VAL A 1 92 ? 26.805 -10.652 -52.215 1.00 78.31 92 VAL A C 1
ATOM 727 O O . VAL A 1 92 ? 27.262 -9.812 -52.988 1.00 78.31 92 VAL A O 1
ATOM 730 N N . ASP A 1 93 ? 25.848 -11.507 -52.575 1.00 78.94 93 ASP A N 1
ATOM 731 C CA . ASP A 1 93 ? 25.308 -11.565 -53.938 1.00 78.94 93 ASP A CA 1
ATOM 732 C C . ASP A 1 93 ? 24.598 -10.259 -54.318 1.00 78.94 93 ASP A C 1
ATOM 734 O O . ASP A 1 93 ? 24.778 -9.731 -55.415 1.00 78.94 93 ASP A O 1
ATOM 738 N N . THR A 1 94 ? 23.857 -9.673 -53.378 1.00 84.56 94 THR A N 1
ATOM 739 C CA . THR A 1 94 ? 23.173 -8.386 -53.547 1.00 84.56 94 THR A CA 1
ATOM 740 C C . THR A 1 94 ? 24.162 -7.241 -53.758 1.00 84.56 94 THR A C 1
ATOM 742 O O . THR A 1 94 ? 23.927 -6.364 -54.589 1.00 84.56 94 THR A O 1
ATOM 745 N N . ILE A 1 95 ? 25.291 -7.258 -53.042 1.00 82.75 95 ILE A N 1
ATOM 746 C CA . ILE A 1 95 ? 26.378 -6.288 -53.217 1.00 82.75 95 ILE A CA 1
ATOM 747 C C . ILE A 1 95 ? 27.029 -6.463 -54.595 1.00 82.75 95 ILE A C 1
ATOM 749 O O . ILE A 1 95 ? 27.247 -5.474 -55.291 1.00 82.75 95 ILE A O 1
ATOM 753 N N . MET A 1 96 ? 27.293 -7.699 -55.024 1.00 88.31 96 MET A N 1
ATOM 754 C CA . MET A 1 96 ? 27.898 -7.981 -56.329 1.00 88.31 96 MET A CA 1
ATOM 755 C C . MET A 1 96 ? 27.016 -7.497 -57.487 1.00 88.31 96 MET A C 1
ATOM 757 O O . MET A 1 96 ? 27.512 -6.835 -58.400 1.00 88.31 96 MET A O 1
ATOM 761 N N . VAL A 1 97 ? 25.707 -7.756 -57.421 1.00 90.75 97 VAL A N 1
ATOM 762 C CA . VAL A 1 97 ? 24.743 -7.272 -58.422 1.00 90.75 97 VAL A CA 1
ATOM 763 C C . VAL A 1 97 ? 24.719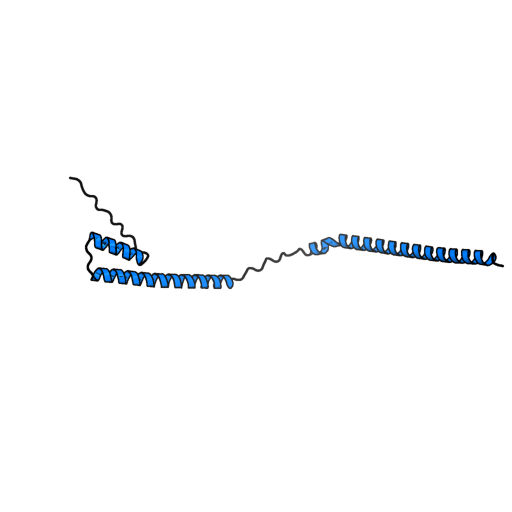 -5.741 -58.470 1.00 90.75 97 VAL A C 1
ATOM 765 O O . VAL A 1 97 ? 24.725 -5.164 -59.556 1.00 90.75 97 VAL A O 1
ATOM 768 N N . ALA A 1 98 ? 24.747 -5.063 -57.318 1.00 89.75 98 ALA A N 1
ATOM 769 C CA . ALA A 1 98 ? 24.774 -3.601 -57.267 1.00 89.75 98 ALA A CA 1
ATOM 770 C C . ALA A 1 98 ? 26.054 -3.010 -57.886 1.00 89.75 98 ALA A C 1
ATOM 772 O O . ALA A 1 98 ? 25.984 -2.015 -58.609 1.00 89.75 98 ALA A O 1
ATOM 773 N N . VAL A 1 99 ? 27.212 -3.637 -57.652 1.00 93.12 99 VAL A N 1
ATOM 774 C CA . VAL A 1 99 ? 28.489 -3.220 -58.254 1.00 93.12 99 VAL A CA 1
ATOM 775 C C . VAL A 1 99 ? 28.448 -3.370 -59.774 1.00 93.12 99 VAL A C 1
ATOM 777 O O . VAL A 1 99 ? 28.791 -2.428 -60.487 1.00 93.12 99 VAL A O 1
ATOM 780 N N . GLN A 1 100 ? 27.972 -4.512 -60.276 1.00 93.38 100 GLN A N 1
ATOM 781 C CA . GLN A 1 100 ? 27.833 -4.746 -61.717 1.00 93.38 100 GLN A CA 1
ATOM 782 C C . GLN A 1 100 ? 26.868 -3.744 -62.364 1.00 93.38 100 GLN A C 1
ATOM 784 O O . GLN A 1 100 ? 27.172 -3.173 -63.410 1.00 93.38 100 GLN A O 1
ATOM 789 N N . ALA A 1 101 ? 25.731 -3.469 -61.720 1.00 91.25 101 ALA A N 1
ATOM 790 C CA . ALA A 1 101 ? 24.775 -2.476 -62.200 1.00 91.25 101 ALA A CA 1
ATOM 791 C C . ALA A 1 101 ? 25.376 -1.058 -62.245 1.00 91.25 101 ALA A C 1
ATOM 793 O O . ALA A 1 101 ? 25.142 -0.328 -63.208 1.00 91.25 101 ALA A O 1
ATOM 794 N N . SER A 1 102 ? 26.183 -0.674 -61.248 1.00 90.88 102 SER A N 1
ATOM 795 C CA . SER A 1 102 ? 26.871 0.625 -61.228 1.00 90.88 102 SER A CA 1
ATOM 796 C C . SER A 1 102 ? 27.857 0.768 -62.389 1.00 90.88 102 SER A C 1
ATOM 798 O O . SER A 1 102 ? 27.845 1.787 -63.074 1.00 90.88 102 SER A O 1
ATOM 800 N N . GLN A 1 103 ? 28.655 -0.269 -62.658 1.00 92.75 103 GLN A N 1
ATOM 801 C CA . GLN A 1 103 ? 29.626 -0.271 -63.760 1.00 92.75 103 GLN A CA 1
ATOM 802 C C . GLN A 1 103 ? 28.946 -0.140 -65.130 1.00 92.75 103 GLN A C 1
ATOM 804 O O . GLN A 1 103 ? 29.418 0.599 -65.991 1.00 92.75 103 GLN A O 1
ATOM 809 N N . LEU A 1 104 ? 27.806 -0.811 -65.331 1.00 90.25 104 LEU A N 1
ATOM 810 C CA . LEU A 1 104 ? 27.030 -0.686 -66.569 1.00 90.25 104 LEU A CA 1
ATOM 811 C C . LEU A 1 104 ? 26.468 0.729 -66.762 1.00 90.25 104 LEU A C 1
ATOM 813 O O . LEU A 1 104 ? 26.470 1.243 -67.880 1.00 90.25 104 LEU A O 1
ATOM 817 N N . LEU A 1 105 ? 26.002 1.372 -65.688 1.00 90.19 105 LEU A N 1
ATOM 818 C CA . LEU A 1 105 ? 25.510 2.750 -65.747 1.00 90.19 105 LEU A CA 1
ATOM 819 C C . LEU A 1 105 ? 26.629 3.758 -66.030 1.00 90.19 105 LEU A C 1
ATOM 821 O O . LEU A 1 105 ? 26.393 4.731 -66.744 1.00 90.19 105 LEU A O 1
ATOM 825 N N . GLU A 1 106 ? 27.829 3.542 -65.491 1.00 86.56 106 GLU A N 1
ATOM 826 C CA . GLU A 1 106 ? 29.007 4.363 -65.794 1.00 86.56 106 GLU A CA 1
ATOM 827 C C . GLU A 1 106 ? 29.397 4.240 -67.269 1.00 86.56 106 GLU A C 1
ATOM 829 O O . GLU A 1 106 ? 29.447 5.254 -67.962 1.00 86.56 106 GLU A O 1
ATOM 834 N N . ALA A 1 107 ? 29.499 3.017 -67.796 1.00 87.25 107 ALA A N 1
ATOM 835 C CA . ALA A 1 107 ? 29.798 2.793 -69.210 1.00 87.25 107 ALA A CA 1
ATOM 836 C C . ALA A 1 107 ? 28.769 3.457 -70.150 1.00 87.25 107 ALA A C 1
ATOM 838 O O . ALA A 1 107 ? 29.133 4.052 -71.162 1.00 87.25 107 ALA A O 1
ATOM 839 N N . GLN A 1 108 ? 27.475 3.420 -69.809 1.00 87.00 108 GLN A N 1
ATOM 840 C CA . GLN A 1 108 ? 26.442 4.117 -70.587 1.00 87.00 108 GLN A CA 1
ATOM 841 C C . GLN A 1 108 ? 26.578 5.642 -70.529 1.00 87.00 108 GLN A C 1
ATOM 843 O O . GLN A 1 108 ? 26.253 6.329 -71.498 1.00 87.00 108 GLN A O 1
ATOM 848 N N . ARG A 1 109 ? 27.013 6.203 -69.396 1.00 83.62 109 ARG A N 1
ATOM 849 C CA . ARG A 1 109 ? 27.254 7.646 -69.284 1.00 83.62 109 ARG A CA 1
ATOM 850 C C . ARG A 1 109 ? 28.426 8.059 -70.158 1.00 83.62 109 ARG A C 1
ATOM 852 O O . ARG A 1 109 ? 28.282 9.045 -70.875 1.00 83.62 109 ARG A O 1
ATOM 859 N N . ASP A 1 110 ? 29.504 7.285 -70.153 1.00 84.44 110 ASP A N 1
ATOM 860 C CA . ASP A 1 110 ? 30.689 7.562 -70.963 1.00 84.44 110 ASP A CA 1
ATOM 861 C C . ASP A 1 110 ? 30.341 7.561 -72.460 1.00 84.44 110 ASP A C 1
ATOM 863 O O . ASP A 1 110 ? 30.572 8.563 -73.139 1.00 84.44 110 ASP A O 1
ATOM 867 N N . VAL A 1 111 ? 29.623 6.539 -72.945 1.00 85.00 111 VAL A N 1
ATOM 868 C CA . VAL A 1 111 ? 29.144 6.477 -74.343 1.00 85.00 111 VAL A CA 1
ATOM 869 C C . VAL A 1 111 ? 28.278 7.691 -74.706 1.00 85.00 111 VAL A C 1
ATOM 871 O O . VAL A 1 111 ? 28.507 8.342 -75.723 1.00 85.00 111 VAL A O 1
ATOM 874 N N . ASN A 1 112 ? 27.322 8.063 -73.848 1.00 83.69 112 ASN A N 1
ATOM 875 C CA . ASN A 1 112 ? 26.479 9.242 -74.079 1.00 83.69 112 ASN A CA 1
ATOM 876 C C . ASN A 1 112 ? 27.281 10.559 -74.078 1.00 83.69 112 ASN A C 1
ATOM 878 O O . ASN A 1 112 ? 26.876 11.535 -74.716 1.00 83.69 112 ASN A O 1
ATOM 882 N N . THR A 1 113 ? 28.384 10.646 -73.326 1.00 83.81 113 THR A N 1
ATOM 883 C CA . THR A 1 113 ? 29.254 11.832 -73.352 1.00 83.81 113 THR A CA 1
ATOM 884 C C . THR A 1 113 ? 30.086 11.912 -74.624 1.00 83.81 113 THR A C 1
ATOM 886 O O . THR A 1 113 ? 30.230 13.009 -75.167 1.00 83.81 113 THR A O 1
ATOM 889 N N . GLU A 1 114 ? 30.569 10.775 -75.128 1.00 84.44 114 GLU A N 1
ATOM 890 C CA . GLU A 1 114 ? 31.271 10.681 -76.409 1.00 84.44 114 GLU A CA 1
ATOM 891 C C . GLU A 1 114 ? 30.347 11.048 -77.576 1.00 84.44 114 GLU A C 1
ATOM 893 O O . GLU A 1 114 ? 30.714 11.873 -78.414 1.00 84.44 114 GLU A O 1
ATOM 898 N N . GLU A 1 115 ? 29.114 10.535 -77.580 1.00 84.69 115 GLU A N 1
ATOM 899 C CA . GLU A 1 115 ? 28.100 10.857 -78.591 1.00 84.69 115 GLU A CA 1
ATOM 900 C C . GLU A 1 115 ? 27.794 12.362 -78.617 1.00 84.69 115 GLU A C 1
ATOM 902 O O . GLU A 1 115 ? 27.914 13.015 -79.655 1.00 84.69 115 GLU A O 1
ATOM 907 N N . LYS A 1 116 ? 27.529 12.971 -77.453 1.00 85.56 116 LYS A N 1
ATOM 908 C CA . LYS A 1 116 ? 27.303 14.425 -77.349 1.00 85.56 116 LYS A CA 1
ATOM 909 C C . LYS A 1 116 ? 28.524 15.250 -77.754 1.00 85.56 116 LYS A C 1
ATOM 911 O O . LYS A 1 116 ? 28.376 16.379 -78.230 1.00 85.56 116 LYS A O 1
ATOM 916 N N . ALA A 1 117 ? 29.739 14.749 -77.530 1.00 87.75 117 ALA A N 1
ATOM 917 C CA . ALA A 1 117 ? 30.955 15.415 -77.984 1.00 87.75 117 ALA A CA 1
ATOM 918 C C . ALA A 1 117 ? 31.069 15.371 -79.516 1.00 87.75 117 ALA A C 1
ATOM 920 O O . ALA A 1 117 ? 31.361 16.404 -80.124 1.00 87.75 117 ALA A O 1
ATOM 921 N N . ALA A 1 118 ? 30.765 14.227 -80.134 1.00 87.56 118 ALA A N 1
ATOM 922 C CA . ALA A 1 118 ? 30.731 14.069 -81.585 1.00 87.56 118 ALA A CA 1
ATO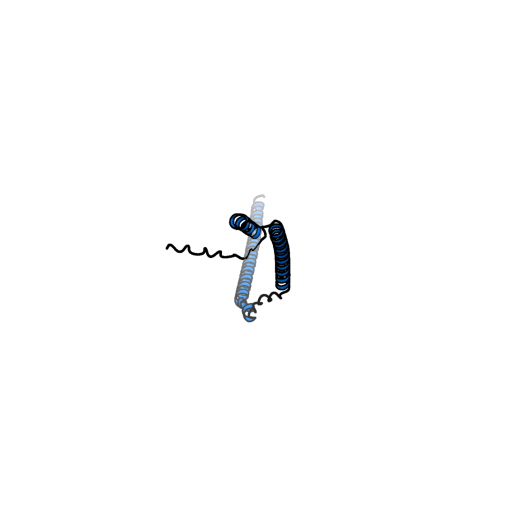M 923 C C . ALA A 1 118 ? 29.666 14.970 -82.236 1.00 87.56 118 ALA A C 1
ATOM 925 O O . ALA A 1 118 ? 29.979 15.689 -83.186 1.00 87.56 118 ALA A O 1
ATOM 926 N N . GLU A 1 119 ? 28.453 15.032 -81.677 1.00 89.06 119 GLU A N 1
ATOM 927 C CA . GLU A 1 119 ? 27.389 15.938 -82.137 1.00 89.06 119 GLU A CA 1
ATOM 928 C C . GLU A 1 119 ? 27.828 17.407 -82.100 1.00 89.06 119 GLU A C 1
ATOM 930 O O . GLU A 1 119 ? 27.620 18.157 -83.056 1.00 89.06 119 GLU A O 1
ATOM 935 N N . ARG A 1 120 ? 28.487 17.835 -81.014 1.00 90.75 120 ARG A N 1
ATOM 936 C CA . ARG A 1 120 ? 29.009 19.207 -80.889 1.00 90.75 120 ARG A CA 1
ATOM 937 C C . ARG A 1 120 ? 30.082 19.516 -81.926 1.00 90.75 120 ARG A C 1
ATOM 939 O O . ARG A 1 120 ? 30.141 20.650 -82.402 1.00 90.75 120 ARG A O 1
ATOM 946 N N . ILE A 1 121 ? 30.944 18.553 -82.247 1.00 91.31 121 ILE A N 1
ATOM 947 C CA . ILE A 1 121 ? 31.964 18.714 -83.290 1.00 91.31 121 ILE A CA 1
ATOM 948 C C . ILE A 1 121 ? 31.281 18.832 -84.654 1.00 91.31 121 ILE A C 1
ATOM 950 O O . ILE A 1 121 ? 31.532 19.807 -85.358 1.00 91.31 121 ILE A O 1
ATOM 954 N N . ALA A 1 122 ? 30.354 17.928 -84.980 1.00 91.38 122 ALA A N 1
ATOM 955 C CA . ALA A 1 122 ? 29.605 17.957 -86.234 1.00 91.38 122 ALA A CA 1
ATOM 956 C C . ALA A 1 122 ? 28.831 19.273 -86.421 1.00 91.38 122 ALA A C 1
ATOM 958 O O . ALA A 1 122 ? 28.899 19.881 -87.488 1.00 91.38 12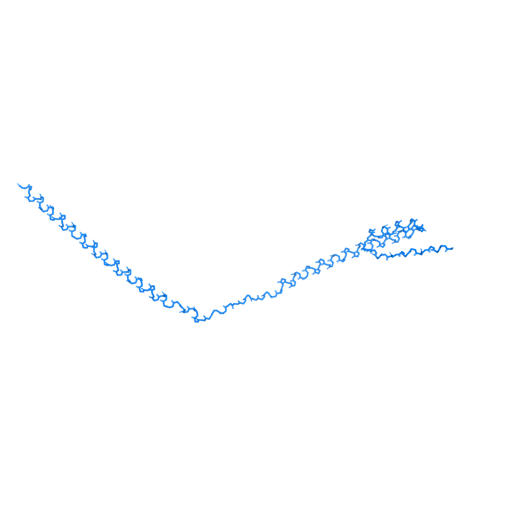2 ALA A O 1
ATOM 959 N N . ALA A 1 123 ? 28.165 19.769 -85.372 1.00 91.50 123 ALA A N 1
ATOM 960 C CA . ALA A 1 123 ? 27.458 21.048 -85.401 1.00 91.50 123 ALA A CA 1
ATOM 961 C C . ALA A 1 123 ? 28.402 22.237 -85.647 1.00 91.50 123 ALA A C 1
ATOM 963 O O . ALA A 1 123 ? 28.075 23.137 -86.422 1.00 91.50 123 ALA A O 1
ATOM 964 N N . LYS A 1 124 ? 29.594 22.240 -85.030 1.00 92.56 124 LYS A N 1
ATOM 965 C CA . LYS A 1 124 ? 30.621 23.265 -85.282 1.00 92.56 124 LYS A CA 1
ATOM 966 C C . LYS A 1 124 ? 31.131 23.210 -86.717 1.00 92.56 124 LYS A C 1
ATOM 968 O O . LYS A 1 124 ? 31.233 24.257 -87.348 1.00 92.56 124 LYS A O 1
ATOM 973 N N . THR A 1 125 ? 31.423 22.017 -87.231 1.00 91.88 125 THR A N 1
ATOM 974 C CA . THR A 1 125 ? 31.859 21.831 -88.618 1.00 91.88 125 THR A CA 1
ATOM 975 C C . THR A 1 125 ? 30.782 22.306 -89.589 1.00 91.88 125 THR A C 1
ATOM 977 O O . THR A 1 125 ? 31.083 23.098 -90.472 1.00 91.88 125 THR A O 1
ATOM 980 N N . ALA A 1 126 ? 29.516 21.933 -89.378 1.00 91.38 126 ALA A N 1
ATOM 981 C CA . ALA A 1 126 ? 28.400 22.394 -90.201 1.00 91.38 126 ALA A CA 1
ATOM 982 C C . ALA A 1 126 ? 28.244 23.925 -90.173 1.00 91.38 126 ALA A C 1
ATOM 984 O O . ALA A 1 126 ? 28.064 24.543 -91.220 1.00 91.38 126 ALA A O 1
ATOM 985 N N . ALA A 1 127 ? 28.370 24.554 -88.999 1.00 90.94 127 ALA A N 1
ATOM 986 C CA . ALA A 1 127 ? 28.328 26.010 -88.870 1.00 90.94 127 ALA A CA 1
ATOM 987 C C . ALA A 1 127 ? 29.489 26.695 -89.613 1.00 90.94 127 ALA A C 1
ATOM 989 O O . ALA A 1 127 ? 29.276 27.706 -90.278 1.00 90.94 127 ALA A O 1
ATOM 990 N N . GLN A 1 128 ? 30.700 26.132 -89.545 1.00 89.56 128 GLN A N 1
ATOM 991 C CA . GLN A 1 128 ? 31.857 26.619 -90.304 1.00 89.56 128 GLN A CA 1
ATOM 992 C C . GLN A 1 128 ? 31.653 26.465 -91.815 1.00 89.56 128 GLN A C 1
ATOM 994 O O . GLN A 1 128 ? 31.926 27.402 -92.560 1.00 89.56 128 GLN A O 1
ATOM 999 N N . THR A 1 129 ? 31.128 25.325 -92.273 1.00 91.62 129 THR A N 1
ATOM 1000 C CA . THR A 1 129 ? 30.805 25.097 -93.687 1.00 91.62 129 THR A CA 1
ATOM 1001 C C . THR A 1 129 ? 29.753 26.083 -94.187 1.00 91.62 129 THR A C 1
ATOM 1003 O O . THR A 1 129 ? 29.944 26.692 -95.236 1.00 91.62 129 THR A O 1
ATOM 1006 N N . LEU A 1 130 ? 28.671 26.295 -93.429 1.00 87.62 130 LEU A N 1
ATOM 1007 C CA . LEU A 1 130 ? 27.648 27.291 -93.763 1.00 87.62 130 LEU A CA 1
ATOM 1008 C C . LEU A 1 130 ? 28.233 28.704 -93.817 1.00 87.62 130 LEU A C 1
ATOM 1010 O O . LEU A 1 130 ? 27.925 29.453 -94.738 1.00 87.62 130 LEU A O 1
ATOM 1014 N N . HIS A 1 131 ? 29.094 29.063 -92.861 1.00 88.44 131 HIS A N 1
ATOM 1015 C CA . HIS A 1 131 ? 29.760 30.362 -92.859 1.00 88.44 131 HIS A CA 1
ATOM 1016 C C . HIS A 1 131 ? 30.632 30.557 -94.106 1.00 88.44 131 HIS A C 1
ATOM 1018 O O . HIS A 1 131 ? 30.489 31.577 -94.772 1.00 88.44 131 HIS A O 1
ATOM 1024 N N . SER A 1 132 ? 31.452 29.558 -94.460 1.00 86.62 132 SER A N 1
ATOM 1025 C CA . SER A 1 132 ? 32.285 29.568 -95.672 1.00 86.62 132 SER A CA 1
ATOM 1026 C C . SER A 1 132 ? 31.446 29.756 -96.938 1.00 86.62 132 SER A C 1
ATOM 1028 O O . SER A 1 132 ? 31.754 30.615 -97.761 1.00 86.62 132 SER A O 1
ATOM 1030 N N . MET A 1 133 ? 30.346 29.004 -97.063 1.00 84.06 133 MET A N 1
ATOM 1031 C CA . MET A 1 133 ? 29.426 29.122 -98.197 1.00 84.06 133 MET A CA 1
ATOM 1032 C C . MET A 1 133 ? 28.846 30.537 -98.284 1.00 84.06 133 MET A C 1
ATOM 1034 O O . MET A 1 133 ? 28.904 31.153 -99.337 1.00 84.06 133 MET A O 1
ATOM 1038 N N . CYS A 1 134 ? 28.339 31.097 -97.183 1.00 81.75 134 CYS A N 1
ATOM 1039 C CA . CYS A 1 134 ? 27.754 32.440 -97.182 1.00 81.75 134 CYS A CA 1
ATOM 1040 C C . CYS A 1 134 ? 28.757 33.551 -97.536 1.00 81.75 134 CYS A C 1
ATOM 1042 O O . CYS A 1 134 ? 28.349 34.554 -98.116 1.00 81.75 134 CYS A O 1
ATOM 1044 N N . THR A 1 135 ? 30.042 33.393 -97.207 1.00 79.62 135 THR A N 1
ATOM 1045 C CA . THR A 1 135 ? 31.075 34.387 -97.538 1.00 79.62 135 THR A CA 1
ATOM 1046 C C . THR A 1 135 ? 31.495 34.371 -99.008 1.00 79.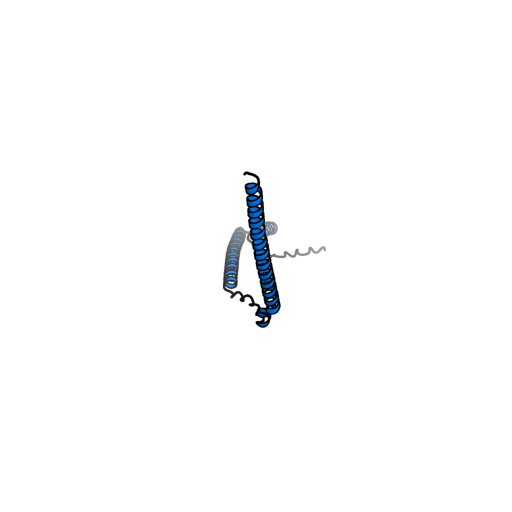62 135 THR A C 1
ATOM 1048 O O . THR A 1 135 ? 31.812 35.425 -99.551 1.00 79.62 135 THR A O 1
ATOM 1051 N N . GLU A 1 136 ? 31.463 33.214 -99.678 1.00 71.31 136 GLU A N 1
ATOM 1052 C CA . GLU A 1 136 ? 31.858 33.101 -101.093 1.00 71.31 136 GLU A CA 1
ATOM 1053 C C . GLU A 1 136 ? 30.885 33.816 -102.049 1.00 71.31 136 GLU A C 1
ATOM 1055 O O . GLU A 1 136 ? 31.300 34.276 -103.107 1.00 71.31 136 GLU A O 1
ATOM 1060 N N . TRP A 1 137 ? 29.615 33.985 -101.661 1.00 62.41 137 TRP A N 1
ATOM 1061 C CA . TRP A 1 137 ? 28.585 34.671 -102.463 1.00 62.41 137 TRP A CA 1
ATOM 1062 C C . TRP A 1 137 ? 28.431 36.173 -102.148 1.00 62.41 137 TRP A C 1
ATOM 1064 O O . TRP A 1 137 ? 27.477 36.798 -102.610 1.00 62.41 137 TRP A O 1
ATOM 1074 N N . GLN A 1 138 ? 29.323 36.750 -101.333 1.00 59.53 138 GLN A N 1
ATOM 1075 C CA . GLN A 1 138 ? 29.306 38.171 -100.942 1.00 59.53 138 GLN A CA 1
ATOM 1076 C C . GLN A 1 138 ? 30.406 39.020 -101.614 1.00 59.53 138 GLN A C 1
ATOM 1078 O O . GLN A 1 138 ? 30.579 40.185 -101.248 1.00 59.53 138 GLN A O 1
ATOM 1083 N N . LEU A 1 139 ? 31.121 38.452 -102.592 1.00 51.25 139 LEU A N 1
ATOM 1084 C CA . LEU A 1 139 ? 32.042 39.140 -103.510 1.00 51.25 139 LEU A CA 1
ATOM 1085 C C . LEU A 1 139 ? 31.356 39.419 -104.853 1.00 51.25 139 LEU A C 1
ATOM 1087 O O . LEU A 1 139 ? 31.640 40.493 -105.427 1.00 51.25 139 LEU A O 1
#

pLDDT: mean 83.91, std 14.09, range [37.97, 98.38]

Organism: NCBI:txid184978

Foldseek 3Di:
DDDDDPPPPPPDDDQALVSLVVVVVVCCVPPNDDPVVVVVSNVVRVVSVVVVVVVVVVVVVVVVVVVVVVVPPPDDPDPPPPDDPVVVCPCVVVVVVVVVVVVVVVVVVVVVVVVVVVVVVVVVVVVVVVVVVVVVVPD

Sequence (139 aa):
QNQAQPAESSLSTPRGPRDLFIAQRELHRNEGVSRKTHQLIQKAGKAIAVANTRAAQLEAENKRLYSQLEALKPQRPRKKVCVDPNQRFANVDTIMVAVQASQLLEAQRDVNTEEKAAERIAAKTAAQTLHSMCTEWQL

Radius of gyration: 52.1 Å; chains: 1; bounding box: 80×62×136 Å

Secondary structure (DSSP, 8-state):
--PPPP-----PPP-SHHHHHHHHHHHHHHH---HHHHHHHHHHHHHHHHHHHHHHHHHHHHHHHHHHHHHHS-PPPP------GGGGGTTHHHHHHHHHHHHHHHHHHHHHHHHHHHHHHHHHHHHHHHHHHHHHTT-